Protein AF-X1KQV9-F1 (afdb_monomer)

Organism: NCBI:txid412755

pLDDT: mean 93.56, std 4.8, range [60.53, 97.69]

Foldseek 3Di:
DVVVLVVCVVVVNFLVNLLVVLLPDDDDPCPLVVLVVVVVVDQDEAEDQDEPSSCVSVCVVNVNHHYHYWHFDADPVRGGPGTGGPDDVCVVPVDD

Secondary structure (DSSP, 8-state):
-HHHHHHHHHTT--HHHHHHHHHTPPPPTTHHHHHHHHHHHS---EEEEEEHHHHHHHHHHTTS--EEEEEEEE-TTS-EEEEE-SSTTHHHHS--

Mean predicted aligned error: 3.32 Å

Nearest PDB structures (foldseek):
  1rkv-assembly1_B  TM=9.768E-01  e=8.803E-10  Pseudomonas aeruginosa PAO1
  5t41-assembly1_A  TM=7.800E-01  e=2.265E-03  Mycobacterium avium 104
  5is2-assembly1_A-2  TM=7.056E-01  e=2.590E-03  Mycobacterium avium 104
  5it0-assembly1_A-2  TM=7.065E-01  e=2.590E-03  Mycobacterium avium 104
  5jjb-assembly1_A-2  TM=7.033E-01  e=2.962E-03  Mycobacterium avium 104

Sequence (96 aa):
MKQRLEILRDNNISLYDIQNIIRTMDLLPGAAEFLEWLRSNTQVIIVTDSFVEFIKPFAQKLNFPMIFCHDFEIGMDGFINNYKMRLKDMKKNTAP

Radius of gyration: 15.16 Å; Cα contacts (8 Å, |Δi|>4): 104; chains: 1; bounding box: 33×33×40 Å

Structure (mmCIF, N/CA/C/O backbone):
data_AF-X1KQV9-F1
#
_entry.id   AF-X1KQV9-F1
#
loop_
_atom_site.group_PDB
_atom_site.id
_atom_site.type_symbol
_atom_site.label_atom_id
_atom_site.label_alt_id
_atom_site.label_comp_id
_atom_site.label_asym_id
_atom_site.label_entity_id
_atom_site.label_seq_id
_atom_site.pdbx_PDB_ins_code
_atom_site.Cartn_x
_atom_site.Cartn_y
_atom_site.Cartn_z
_atom_site.occupancy
_atom_site.B_iso_or_equiv
_atom_site.auth_seq_id
_atom_site.auth_comp_id
_atom_site.auth_asym_id
_atom_site.auth_atom_id
_atom_site.pdbx_PDB_model_num
ATOM 1 N N . MET A 1 1 ? 13.407 8.579 -4.701 1.00 85.19 1 MET A N 1
ATOM 2 C CA . MET A 1 1 ? 12.781 7.402 -5.345 1.00 85.19 1 MET A CA 1
ATOM 3 C C . MET A 1 1 ? 13.287 7.132 -6.759 1.00 85.19 1 MET A C 1
ATOM 5 O O . MET A 1 1 ? 13.424 5.960 -7.062 1.00 85.19 1 MET A O 1
ATOM 9 N N . LYS A 1 2 ? 13.635 8.140 -7.579 1.00 89.38 2 LYS A N 1
ATOM 10 C CA . LYS A 1 2 ? 14.142 7.947 -8.960 1.00 89.38 2 LYS A CA 1
ATOM 11 C C . LYS A 1 2 ? 15.222 6.861 -9.101 1.00 89.38 2 LYS A C 1
ATOM 13 O O . LYS A 1 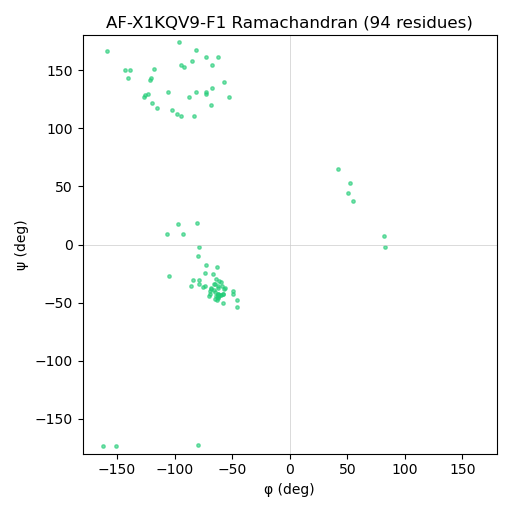2 ? 14.988 5.885 -9.793 1.00 89.38 2 LYS A O 1
ATOM 18 N N . GLN A 1 3 ? 16.294 6.946 -8.311 1.00 94.44 3 GLN A N 1
ATOM 19 C CA . GLN A 1 3 ? 17.370 5.943 -8.311 1.00 94.44 3 GLN A CA 1
ATOM 20 C C . GLN A 1 3 ? 16.881 4.507 -8.042 1.00 94.44 3 GLN A C 1
ATOM 22 O O . GLN A 1 3 ? 17.376 3.560 -8.636 1.00 94.44 3 GLN A O 1
ATOM 27 N N . ARG A 1 4 ? 15.894 4.317 -7.151 1.00 94.69 4 ARG A N 1
ATOM 28 C CA . ARG A 1 4 ? 15.343 2.978 -6.879 1.00 94.69 4 ARG A CA 1
ATOM 29 C C . ARG A 1 4 ? 14.567 2.441 -8.082 1.00 94.69 4 ARG A C 1
ATOM 31 O O . ARG A 1 4 ? 14.643 1.252 -8.345 1.00 94.69 4 ARG A O 1
ATOM 38 N N . LEU A 1 5 ? 13.830 3.302 -8.786 1.00 94.31 5 LEU A N 1
ATOM 39 C CA . LEU A 1 5 ? 13.076 2.914 -9.981 1.00 94.31 5 LEU A CA 1
ATOM 40 C C . LEU A 1 5 ? 14.009 2.576 -11.149 1.00 94.31 5 LEU A C 1
ATOM 42 O O . LEU A 1 5 ? 13.777 1.586 -11.832 1.00 94.31 5 LEU A O 1
ATOM 46 N N . GLU A 1 6 ? 15.087 3.345 -11.320 1.00 95.31 6 GLU A N 1
ATOM 47 C CA . GLU A 1 6 ? 16.146 3.053 -12.295 1.00 95.31 6 GLU A CA 1
ATOM 48 C C . GLU A 1 6 ? 16.758 1.672 -12.035 1.00 95.31 6 GLU A C 1
ATOM 50 O O . GLU A 1 6 ? 16.732 0.827 -12.920 1.00 95.31 6 GLU A O 1
ATOM 55 N N . ILE A 1 7 ? 17.162 1.379 -10.791 1.00 96.75 7 ILE A N 1
ATOM 56 C CA . ILE A 1 7 ? 17.712 0.062 -10.422 1.00 96.75 7 ILE A CA 1
ATOM 57 C C . ILE A 1 7 ? 16.724 -1.075 -10.718 1.00 96.75 7 ILE A C 1
ATOM 59 O O . ILE A 1 7 ? 17.132 -2.122 -11.218 1.00 96.75 7 ILE A O 1
ATOM 63 N N . LEU A 1 8 ? 15.433 -0.900 -10.413 1.00 95.69 8 LEU A N 1
ATOM 64 C CA . LEU A 1 8 ? 14.419 -1.914 -10.725 1.00 95.69 8 LEU A CA 1
ATOM 65 C C . LEU A 1 8 ? 14.340 -2.172 -12.233 1.00 95.69 8 LEU A C 1
ATOM 67 O O . LEU A 1 8 ? 14.294 -3.328 -12.651 1.00 95.69 8 LEU A O 1
ATOM 71 N N . ARG A 1 9 ? 14.368 -1.110 -13.044 1.00 94.56 9 ARG A N 1
ATOM 72 C CA . ARG A 1 9 ? 14.303 -1.213 -14.503 1.00 94.56 9 ARG A CA 1
ATOM 73 C C . ARG A 1 9 ? 15.568 -1.837 -15.094 1.00 94.56 9 ARG A C 1
ATOM 75 O O . ARG A 1 9 ? 15.446 -2.731 -15.925 1.00 94.56 9 ARG A O 1
ATOM 82 N N . ASP A 1 10 ? 16.748 -1.456 -14.609 1.00 97.00 10 ASP A N 1
ATOM 83 C CA . ASP A 1 10 ? 18.039 -2.025 -15.027 1.00 97.00 10 ASP A CA 1
ATOM 84 C C . ASP A 1 10 ? 18.136 -3.529 -14.730 1.00 97.00 10 ASP A C 1
ATOM 86 O O . ASP A 1 10 ? 18.765 -4.279 -15.474 1.00 97.00 10 ASP A O 1
ATOM 90 N N . ASN A 1 11 ? 17.476 -3.987 -13.662 1.00 97.44 11 ASN A N 1
ATOM 91 C CA . ASN A 1 11 ? 17.401 -5.400 -13.285 1.00 97.44 11 ASN A CA 1
ATOM 92 C C . ASN A 1 11 ? 16.165 -6.119 -13.853 1.00 97.44 11 ASN A C 1
ATOM 94 O O . ASN A 1 11 ? 15.903 -7.261 -13.477 1.00 97.44 11 ASN A O 1
ATOM 98 N N . ASN A 1 12 ? 15.405 -5.477 -14.747 1.00 96.56 12 ASN A N 1
ATOM 99 C CA . ASN A 1 12 ? 14.208 -6.036 -15.378 1.00 96.56 12 ASN A CA 1
ATOM 100 C C . ASN A 1 12 ? 13.150 -6.537 -14.367 1.00 96.56 12 ASN A C 1
ATOM 102 O O . ASN A 1 12 ? 12.498 -7.555 -14.586 1.00 96.56 12 ASN A O 1
ATOM 106 N N . ILE A 1 13 ? 12.984 -5.818 -13.252 1.00 97.31 13 ILE A N 1
ATOM 107 C CA . ILE A 1 13 ? 12.000 -6.117 -12.206 1.00 97.31 13 ILE A CA 1
ATOM 108 C C . ILE A 1 13 ? 10.731 -5.300 -12.474 1.00 97.31 13 ILE A C 1
ATOM 110 O O . ILE A 1 13 ? 10.718 -4.075 -12.321 1.00 97.31 13 ILE A O 1
ATOM 114 N N . SER A 1 14 ? 9.654 -5.980 -12.862 1.00 96.38 14 SER A N 1
ATOM 115 C CA . SER A 1 14 ? 8.356 -5.356 -13.136 1.00 96.38 14 SER A CA 1
ATOM 116 C C . SER A 1 14 ? 7.553 -5.097 -11.854 1.00 96.38 14 SER A C 1
ATOM 118 O O . SER A 1 14 ? 7.841 -5.639 -10.781 1.00 96.38 14 SER A O 1
ATOM 120 N N . LEU A 1 15 ? 6.475 -4.308 -11.952 1.00 96.00 15 LEU A N 1
ATOM 121 C CA . LEU A 1 15 ? 5.527 -4.158 -10.841 1.00 96.00 15 LEU A CA 1
ATOM 122 C C . LEU A 1 15 ? 4.914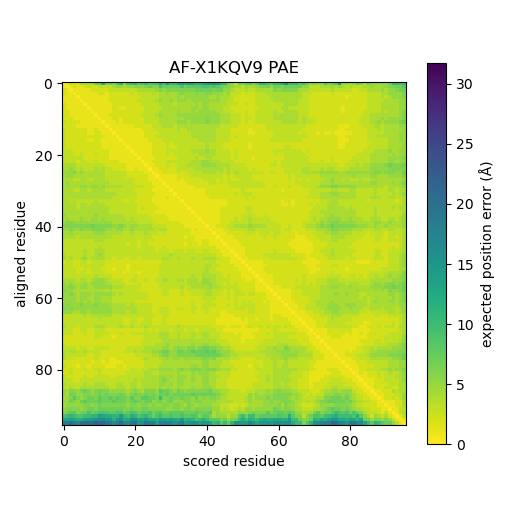 -5.506 -10.431 1.00 96.00 15 LEU A C 1
ATOM 124 O O . LEU A 1 15 ? 4.669 -5.741 -9.247 1.00 96.00 15 LEU A O 1
ATOM 128 N N . TYR A 1 16 ? 4.670 -6.385 -11.402 1.00 95.31 16 TYR A N 1
ATOM 129 C CA . TYR A 1 16 ? 4.098 -7.704 -11.157 1.00 95.31 16 TYR A CA 1
ATOM 130 C C . TYR A 1 16 ? 5.016 -8.564 -10.279 1.00 95.31 16 TYR A C 1
ATOM 132 O O . TYR A 1 16 ? 4.545 -9.179 -9.320 1.00 95.31 16 TYR A O 1
ATOM 140 N N . ASP A 1 17 ? 6.325 -8.540 -10.540 1.00 96.12 17 ASP A N 1
ATOM 141 C CA . ASP A 1 17 ? 7.318 -9.273 -9.746 1.00 96.12 17 ASP A CA 1
ATOM 142 C C . ASP A 1 17 ? 7.343 -8.780 -8.298 1.00 96.12 17 ASP A C 1
ATOM 144 O O . ASP A 1 17 ? 7.290 -9.572 -7.355 1.00 96.12 17 ASP A O 1
ATOM 148 N N . ILE A 1 18 ? 7.322 -7.457 -8.113 1.00 94.50 18 ILE A N 1
ATOM 149 C CA . ILE A 1 18 ? 7.280 -6.842 -6.783 1.00 94.50 18 ILE A CA 1
ATOM 150 C C . ILE A 1 18 ? 5.996 -7.241 -6.048 1.00 94.50 18 ILE A C 1
ATOM 152 O O . ILE A 1 18 ? 6.048 -7.641 -4.887 1.00 94.50 18 ILE A O 1
ATOM 156 N N . GLN A 1 19 ? 4.839 -7.186 -6.712 1.00 94.38 19 GLN A N 1
ATOM 157 C CA . GLN A 1 19 ? 3.569 -7.597 -6.112 1.00 94.38 19 GLN A CA 1
ATOM 158 C C . GLN A 1 19 ? 3.554 -9.080 -5.728 1.00 94.38 19 GLN A C 1
ATOM 160 O O . GLN A 1 19 ? 2.974 -9.423 -4.697 1.00 94.38 19 GLN A O 1
ATOM 165 N N . ASN A 1 20 ? 4.198 -9.957 -6.503 1.00 94.81 20 ASN A N 1
ATOM 166 C CA . ASN A 1 20 ? 4.334 -11.370 -6.147 1.00 94.81 20 ASN A CA 1
ATOM 167 C C . ASN A 1 20 ? 5.154 -11.558 -4.874 1.00 94.81 20 ASN A C 1
ATOM 169 O O . ASN A 1 20 ? 4.718 -12.292 -3.993 1.00 94.81 20 ASN A O 1
ATOM 173 N N . ILE A 1 21 ? 6.273 -10.845 -4.734 1.00 94.31 21 ILE A N 1
ATOM 174 C CA . ILE A 1 21 ? 7.080 -10.866 -3.506 1.00 94.31 21 ILE A CA 1
ATOM 175 C C . ILE A 1 21 ? 6.271 -10.326 -2.321 1.00 94.31 21 ILE A C 1
ATOM 177 O O . ILE A 1 21 ? 6.258 -10.916 -1.246 1.00 94.31 21 ILE A O 1
ATOM 181 N N . ILE A 1 22 ? 5.536 -9.227 -2.502 1.00 92.75 22 ILE A N 1
ATOM 182 C CA . ILE A 1 22 ? 4.717 -8.652 -1.427 1.00 92.75 22 ILE A CA 1
ATOM 183 C C . ILE A 1 22 ? 3.627 -9.634 -0.967 1.00 92.75 22 ILE A C 1
ATOM 185 O O . ILE A 1 22 ? 3.355 -9.735 0.227 1.00 92.75 22 ILE A O 1
ATOM 189 N N . ARG A 1 23 ? 3.012 -10.402 -1.878 1.00 91.88 23 ARG A N 1
ATOM 190 C CA . ARG A 1 23 ? 2.000 -11.413 -1.511 1.00 91.88 23 ARG A CA 1
ATOM 191 C C . ARG A 1 23 ? 2.552 -12.475 -0.557 1.00 91.88 23 ARG A C 1
ATOM 193 O O . ARG A 1 23 ? 1.798 -12.941 0.303 1.00 91.88 23 ARG A O 1
ATOM 200 N N . THR A 1 24 ? 3.837 -12.819 -0.666 1.00 94.31 24 THR A N 1
ATOM 201 C CA . THR A 1 24 ? 4.488 -13.797 0.220 1.00 94.31 24 THR A CA 1
ATOM 202 C C . THR A 1 24 ? 4.894 -13.215 1.573 1.00 94.31 24 THR A C 1
ATOM 204 O O . THR A 1 24 ? 5.295 -13.973 2.446 1.00 94.31 24 THR A O 1
ATOM 207 N N . MET A 1 25 ? 4.821 -11.895 1.770 1.00 94.31 25 MET A N 1
ATOM 208 C CA . MET A 1 25 ? 5.147 -11.259 3.050 1.00 94.31 25 MET A CA 1
ATOM 209 C C . MET A 1 25 ? 3.974 -11.339 4.016 1.00 94.31 25 MET A C 1
ATOM 211 O O . MET A 1 25 ? 2.862 -10.947 3.664 1.00 94.31 25 MET A O 1
ATOM 215 N N . ASP A 1 26 ? 4.210 -11.769 5.248 1.00 93.88 26 ASP A N 1
ATOM 216 C CA . ASP A 1 26 ? 3.169 -11.807 6.272 1.00 93.88 26 ASP A CA 1
ATOM 217 C C . ASP A 1 26 ? 2.998 -10.476 6.999 1.00 93.88 26 ASP A C 1
ATOM 219 O O . ASP A 1 26 ? 3.878 -9.611 7.020 1.00 93.88 26 ASP A O 1
ATOM 223 N N . LEU A 1 27 ? 1.812 -10.304 7.582 1.00 93.25 27 LEU A N 1
ATOM 224 C CA . LEU A 1 27 ? 1.577 -9.220 8.521 1.00 93.25 27 LEU A CA 1
ATOM 225 C C . LEU A 1 27 ? 2.401 -9.454 9.786 1.00 93.25 27 LEU A C 1
ATOM 227 O O . LEU A 1 27 ? 2.705 -10.590 10.151 1.00 93.25 27 LEU A O 1
ATOM 231 N N . LEU A 1 28 ? 2.712 -8.367 10.489 1.00 95.50 28 LEU A N 1
ATOM 232 C CA . LEU A 1 28 ? 3.255 -8.488 11.835 1.00 95.50 28 LEU A CA 1
ATOM 233 C C . LEU A 1 28 ? 2.274 -9.291 12.711 1.00 95.50 28 LEU A C 1
ATOM 235 O O . LEU A 1 28 ? 1.061 -9.074 12.595 1.00 95.50 28 LEU A O 1
ATOM 239 N N . PRO A 1 29 ? 2.767 -10.186 13.587 1.00 97.06 29 PRO A N 1
ATOM 240 C CA . PRO A 1 29 ? 1.903 -10.949 14.480 1.00 97.06 29 PRO A CA 1
ATOM 241 C C . PRO A 1 29 ? 0.964 -10.028 15.270 1.00 97.06 29 PRO A C 1
ATOM 243 O O . PRO A 1 29 ? 1.419 -9.064 15.887 1.00 97.06 29 PRO A O 1
ATOM 246 N N . GLY A 1 30 ? -0.343 -10.302 15.230 1.00 96.94 30 GLY A N 1
ATOM 247 C CA . GLY A 1 30 ? -1.363 -9.507 15.921 1.00 96.94 30 GLY A CA 1
ATOM 248 C C . GLY A 1 30 ? -1.838 -8.247 15.183 1.00 96.94 30 GLY A C 1
ATOM 249 O O . GLY A 1 30 ? -2.703 -7.539 15.695 1.00 96.94 30 GLY A O 1
ATOM 250 N N . ALA A 1 31 ? -1.288 -7.908 14.010 1.00 96.50 31 ALA A N 1
ATOM 251 C CA . ALA A 1 31 ? -1.623 -6.652 13.331 1.00 96.50 31 ALA A CA 1
ATOM 252 C C . ALA A 1 31 ? -3.068 -6.605 12.807 1.00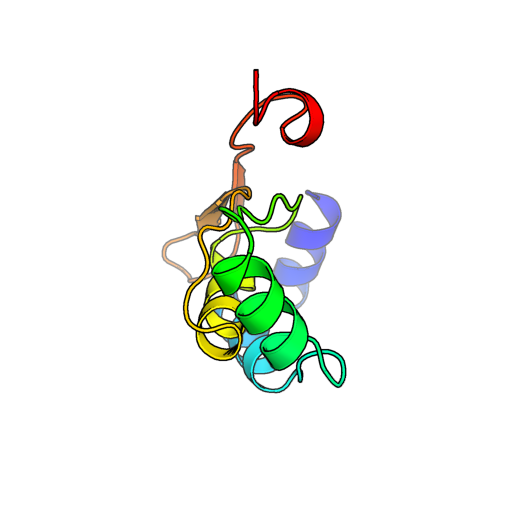 96.50 31 ALA A C 1
ATOM 254 O O . ALA A 1 31 ? -3.696 -5.546 12.851 1.00 96.50 31 ALA A O 1
ATOM 255 N N . ALA A 1 32 ? -3.593 -7.727 12.306 1.00 95.19 32 ALA A N 1
ATOM 256 C CA . ALA A 1 32 ? -4.967 -7.793 11.813 1.00 95.19 32 ALA A CA 1
ATOM 257 C C . ALA A 1 32 ? -5.965 -7.696 12.975 1.00 95.19 32 ALA A C 1
ATOM 259 O O . ALA A 1 32 ? -6.904 -6.905 12.917 1.00 95.19 32 ALA A O 1
ATOM 260 N N . GLU A 1 33 ? -5.706 -8.427 14.059 1.00 97.00 33 GLU A N 1
ATOM 261 C CA . GLU A 1 33 ? -6.503 -8.431 15.285 1.00 97.00 33 GLU A CA 1
ATOM 262 C C . GLU A 1 33 ? -6.504 -7.055 15.953 1.00 97.00 33 GLU A C 1
ATOM 264 O O . GLU A 1 33 ? -7.551 -6.559 16.367 1.00 97.00 33 GLU A O 1
ATOM 269 N N . PHE A 1 34 ? -5.340 -6.401 16.009 1.00 97.38 34 PHE A N 1
ATOM 270 C CA . PHE A 1 34 ? -5.220 -5.046 16.532 1.00 97.38 34 PHE A CA 1
ATOM 271 C C . PHE A 1 34 ? -6.025 -4.044 15.704 1.00 97.38 34 PHE A C 1
ATOM 273 O O . PHE A 1 34 ? -6.722 -3.201 16.267 1.00 97.38 34 PHE A O 1
ATOM 280 N N . LEU A 1 35 ? -5.944 -4.124 14.372 1.00 96.88 35 LEU A N 1
ATOM 281 C CA . LEU A 1 35 ? -6.679 -3.212 13.503 1.00 96.88 35 LEU A CA 1
ATOM 282 C C . LEU A 1 35 ? -8.192 -3.418 13.619 1.00 96.88 35 LEU A C 1
ATOM 284 O O . LEU A 1 35 ? -8.932 -2.436 13.633 1.00 96.88 35 LEU A O 1
ATOM 288 N N . GLU A 1 36 ? -8.642 -4.667 13.729 1.00 96.25 36 GLU A N 1
ATOM 289 C CA . GLU A 1 36 ? -10.051 -4.999 13.943 1.00 96.25 36 GLU A CA 1
ATOM 290 C C . GLU A 1 36 ? -10.553 -4.455 15.288 1.00 96.25 36 GLU A C 1
ATOM 292 O O . GLU A 1 36 ? -11.559 -3.747 15.335 1.00 96.25 36 GLU A O 1
ATOM 297 N N . TRP A 1 37 ? -9.796 -4.680 16.368 1.00 97.56 37 TRP A N 1
ATOM 298 C CA 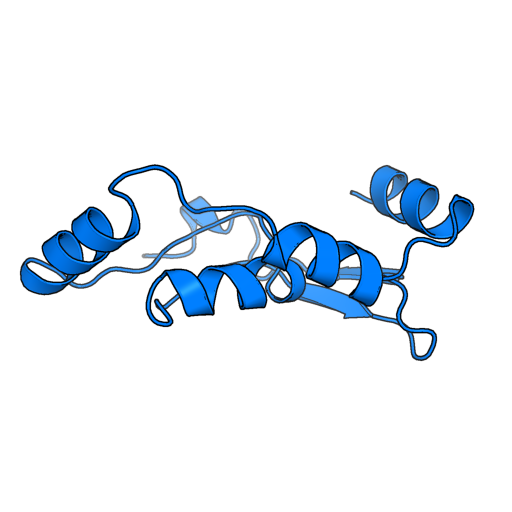. TRP A 1 37 ? -10.092 -4.092 17.674 1.00 97.56 37 TRP A CA 1
ATOM 299 C C . TRP A 1 37 ? -10.126 -2.560 17.614 1.00 97.56 37 TRP A C 1
ATOM 301 O O . TRP A 1 37 ? -11.023 -1.930 18.167 1.00 97.56 37 TRP A O 1
ATOM 311 N N . LEU A 1 38 ? -9.193 -1.916 16.911 1.00 97.50 38 LEU A N 1
ATOM 312 C CA . LEU A 1 38 ? -9.176 -0.457 16.822 1.00 97.50 38 LEU A CA 1
ATOM 313 C C . LEU A 1 38 ? -10.421 0.078 16.090 1.00 97.50 38 LEU A C 1
ATOM 315 O O . LEU A 1 38 ? -11.024 1.049 16.547 1.00 97.50 38 LEU A O 1
ATOM 319 N N . ARG A 1 39 ? -10.852 -0.589 15.009 1.00 95.75 39 ARG A N 1
ATOM 320 C CA . ARG A 1 39 ? -12.063 -0.237 14.243 1.00 95.75 39 ARG A CA 1
ATOM 321 C C . ARG A 1 39 ? -13.355 -0.387 15.044 1.00 95.75 39 ARG A C 1
ATOM 323 O O . ARG A 1 39 ? -14.299 0.357 14.789 1.00 95.75 39 ARG A O 1
ATOM 330 N N . SER A 1 40 ? -13.415 -1.302 16.016 1.00 96.56 40 SER A N 1
ATOM 331 C CA . SER A 1 40 ? -14.588 -1.414 16.895 1.00 96.56 40 SER A CA 1
ATOM 332 C C . SER A 1 40 ? -14.691 -0.269 17.908 1.00 96.56 40 SER A C 1
ATOM 334 O O . SER A 1 40 ? -15.753 -0.063 18.485 1.00 96.5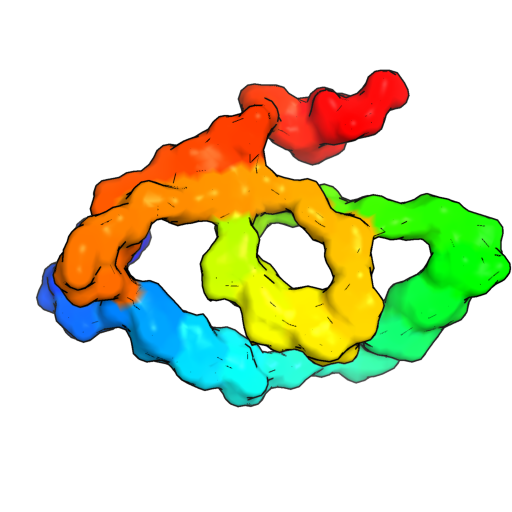6 40 SER A O 1
ATOM 336 N N . ASN A 1 41 ? -13.597 0.462 18.147 1.00 97.69 41 ASN A N 1
ATOM 337 C CA . ASN A 1 41 ? -13.529 1.541 19.135 1.00 97.69 41 ASN A CA 1
ATOM 338 C C . ASN A 1 41 ? -13.536 2.940 18.501 1.00 97.69 41 ASN A C 1
ATOM 340 O O . ASN A 1 41 ? -13.943 3.903 19.147 1.00 97.69 41 ASN A O 1
ATOM 344 N N . THR A 1 42 ? -13.066 3.081 17.258 1.00 96.31 42 THR A N 1
ATOM 345 C CA . THR A 1 42 ? -12.968 4.376 16.575 1.00 96.31 42 THR A CA 1
ATOM 346 C C . THR A 1 42 ? -12.908 4.230 15.052 1.00 96.31 42 THR A C 1
ATOM 348 O O . THR A 1 42 ? -12.662 3.151 14.518 1.00 96.31 42 THR A O 1
ATOM 351 N N . GLN A 1 43 ? -13.097 5.339 14.334 1.00 95.19 43 GLN A N 1
ATOM 352 C CA . GLN A 1 43 ? -12.836 5.400 12.897 1.00 95.19 43 GLN A CA 1
ATOM 353 C C . GLN A 1 43 ? -11.327 5.405 12.642 1.00 95.19 43 GLN A C 1
ATOM 355 O O . GLN A 1 43 ? -10.586 6.178 13.249 1.00 95.19 43 GLN A O 1
ATOM 360 N N . VAL A 1 44 ? -10.869 4.551 11.725 1.00 95.44 44 VAL A N 1
ATOM 361 C CA . VAL A 1 44 ? -9.441 4.355 11.448 1.00 95.44 44 VAL A CA 1
ATOM 362 C C . VAL A 1 44 ? -9.139 4.625 9.982 1.00 95.44 44 VAL A C 1
ATOM 364 O O . VAL A 1 44 ? -9.748 4.037 9.090 1.00 95.44 44 VAL A O 1
ATOM 367 N N . ILE A 1 45 ? -8.130 5.461 9.747 1.00 94.69 45 ILE A N 1
ATOM 368 C CA . ILE A 1 45 ? -7.506 5.660 8.439 1.00 94.69 45 ILE A CA 1
ATOM 369 C C . ILE A 1 45 ? -6.006 5.421 8.600 1.00 94.69 45 ILE A C 1
ATOM 371 O O . ILE A 1 45 ? -5.367 6.004 9.475 1.00 94.69 45 ILE A O 1
ATOM 375 N N .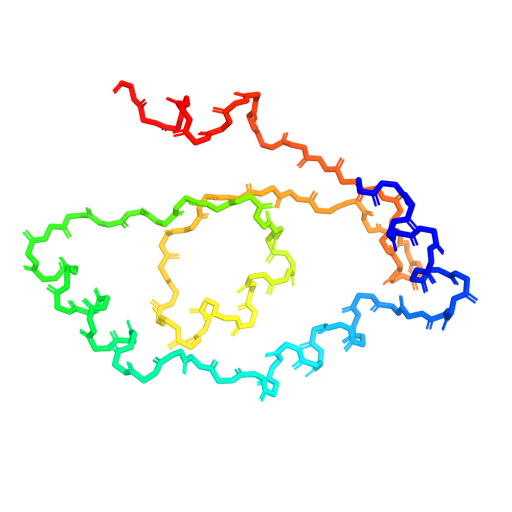 ILE A 1 46 ? -5.429 4.575 7.747 1.00 94.44 46 ILE A N 1
ATOM 376 C CA . ILE A 1 46 ? -3.981 4.342 7.715 1.00 94.44 46 ILE A CA 1
ATOM 377 C C . ILE A 1 46 ? -3.346 5.374 6.782 1.00 94.44 46 ILE A C 1
ATOM 379 O O . ILE A 1 46 ? -3.741 5.480 5.625 1.00 94.44 46 ILE A O 1
ATOM 383 N N . VAL A 1 47 ? -2.332 6.105 7.248 1.00 94.75 47 VAL A N 1
ATOM 384 C CA . VAL A 1 47 ? -1.605 7.101 6.441 1.00 94.75 47 VAL A CA 1
ATOM 385 C C . VAL A 1 47 ? -0.158 6.653 6.266 1.00 94.75 47 VAL A C 1
ATOM 387 O O . VAL A 1 47 ? 0.576 6.519 7.244 1.00 94.75 47 VAL A O 1
ATOM 390 N N . THR A 1 48 ? 0.273 6.407 5.028 1.00 93.31 48 THR A N 1
ATOM 391 C CA . THR A 1 48 ? 1.600 5.841 4.736 1.00 93.31 48 THR A CA 1
ATOM 392 C C . THR A 1 48 ? 2.244 6.475 3.508 1.00 93.31 48 THR A C 1
ATOM 394 O O . THR A 1 48 ? 1.566 6.719 2.519 1.00 93.31 48 THR A O 1
ATOM 397 N N . ASP A 1 49 ? 3.567 6.665 3.533 1.00 92.94 49 ASP A N 1
ATOM 398 C CA . ASP A 1 49 ? 4.346 7.170 2.382 1.00 92.94 49 ASP A CA 1
ATOM 399 C C . ASP A 1 49 ? 4.660 6.055 1.359 1.00 92.94 49 ASP A C 1
ATOM 401 O O . ASP A 1 49 ? 5.595 6.156 0.565 1.00 92.94 49 ASP A O 1
ATOM 405 N N . SER A 1 50 ? 3.911 4.951 1.419 1.00 93.25 50 SER A N 1
ATOM 406 C CA . SER A 1 50 ? 3.956 3.878 0.427 1.00 93.25 50 SER A CA 1
ATOM 407 C C . SER A 1 50 ? 3.139 4.247 -0.819 1.00 93.25 50 SER A C 1
ATOM 409 O O . SER A 1 50 ? 2.640 5.367 -0.951 1.00 93.25 50 SER A O 1
ATOM 411 N N . PHE A 1 51 ? 2.982 3.283 -1.721 1.00 95.44 51 PHE A N 1
ATOM 412 C CA . PHE A 1 51 ? 2.269 3.433 -2.985 1.00 95.44 51 PHE A CA 1
ATOM 413 C C . PHE A 1 51 ? 1.109 2.443 -3.085 1.00 95.44 51 PHE A C 1
ATOM 415 O O . PHE A 1 51 ? 1.241 1.291 -2.657 1.00 95.44 51 PHE A O 1
ATOM 422 N N . VAL A 1 52 ? -0.020 2.871 -3.653 1.00 94.62 52 VAL A N 1
ATOM 423 C CA . VAL A 1 52 ? -1.259 2.085 -3.771 1.00 94.62 52 VAL A CA 1
ATOM 424 C C . VAL A 1 52 ? -0.987 0.689 -4.336 1.00 94.62 52 VAL A C 1
ATOM 426 O O . VAL A 1 52 ? -1.511 -0.308 -3.839 1.00 94.62 52 VAL A O 1
ATOM 429 N N . GLU A 1 53 ? -0.135 0.583 -5.348 1.00 94.56 53 GLU A N 1
ATOM 430 C CA . GLU A 1 53 ? 0.131 -0.657 -6.071 1.00 94.56 53 GLU A CA 1
ATOM 431 C C . GLU A 1 53 ? 0.969 -1.652 -5.273 1.00 94.56 53 GLU A C 1
ATOM 433 O O . GLU A 1 53 ? 0.843 -2.857 -5.493 1.00 94.56 53 GLU A O 1
ATOM 438 N N . PHE A 1 54 ? 1.758 -1.173 -4.312 1.00 94.00 54 PHE A N 1
ATOM 439 C CA . PHE A 1 54 ? 2.447 -2.018 -3.335 1.00 94.00 54 PHE A CA 1
ATOM 440 C C . PHE A 1 54 ? 1.549 -2.373 -2.152 1.00 94.00 54 PHE A C 1
ATOM 442 O O . PHE A 1 54 ? 1.689 -3.441 -1.566 1.00 94.00 54 PHE A O 1
ATOM 449 N N . ILE A 1 55 ? 0.617 -1.491 -1.791 1.00 93.81 55 ILE A N 1
ATOM 450 C CA . ILE A 1 55 ? -0.267 -1.686 -0.641 1.00 93.81 55 ILE A CA 1
ATOM 451 C C . ILE A 1 55 ? -1.425 -2.636 -0.951 1.00 93.81 55 ILE A C 1
ATOM 453 O O . ILE A 1 55 ? -1.860 -3.354 -0.055 1.00 93.81 55 ILE A O 1
ATOM 457 N N . LYS A 1 56 ? -1.913 -2.692 -2.196 1.00 90.12 56 LYS A N 1
ATOM 458 C CA . LYS A 1 56 ? -3.055 -3.539 -2.593 1.00 90.12 56 LYS A CA 1
ATOM 459 C C . LYS A 1 56 ? -2.988 -4.986 -2.061 1.00 90.12 56 LYS A C 1
ATOM 461 O O . LYS A 1 56 ? -3.980 -5.420 -1.477 1.00 90.12 56 LYS A O 1
ATOM 466 N N . PRO A 1 57 ? -1.866 -5.728 -2.176 1.00 89.19 57 PRO A N 1
ATOM 467 C CA . PRO A 1 57 ? -1.781 -7.080 -1.621 1.00 89.19 57 PRO A CA 1
ATOM 468 C C . PRO A 1 57 ? -1.864 -7.135 -0.084 1.00 89.19 57 PRO A C 1
ATOM 470 O O . PRO A 1 57 ? -2.451 -8.064 0.463 1.00 89.19 57 PRO A O 1
ATOM 473 N N . PHE A 1 58 ? -1.327 -6.135 0.626 1.00 89.62 58 PHE A N 1
ATOM 474 C CA . PHE A 1 58 ? -1.442 -6.033 2.088 1.00 89.62 58 PHE A CA 1
ATOM 475 C C . PHE A 1 58 ? -2.842 -5.618 2.543 1.00 89.62 58 PHE A C 1
ATOM 477 O O . PHE A 1 58 ? -3.320 -6.103 3.566 1.00 89.62 58 PHE A O 1
ATOM 484 N N . ALA A 1 59 ? -3.513 -4.744 1.789 1.00 91.38 59 ALA A N 1
ATOM 485 C CA . ALA A 1 59 ? -4.861 -4.286 2.107 1.00 91.38 59 ALA A CA 1
ATOM 486 C C . ALA A 1 59 ? -5.834 -5.466 2.214 1.00 91.38 59 ALA A C 1
ATOM 488 O O . ALA A 1 59 ? -6.647 -5.499 3.131 1.00 91.38 59 ALA A O 1
ATOM 489 N N . GLN A 1 60 ? -5.690 -6.473 1.346 1.00 89.00 60 GLN A N 1
ATOM 490 C CA . GLN A 1 60 ? -6.469 -7.707 1.430 1.00 89.00 60 GLN A CA 1
ATOM 491 C C . GLN A 1 60 ? -6.249 -8.444 2.762 1.00 89.00 60 GLN A C 1
ATOM 493 O O . GLN A 1 60 ? -7.218 -8.863 3.388 1.00 89.00 60 GLN A O 1
ATOM 498 N N . LYS A 1 61 ? -4.997 -8.554 3.232 1.00 89.94 61 LYS A N 1
ATOM 499 C CA . LYS A 1 61 ? -4.663 -9.203 4.516 1.00 89.94 61 LYS A CA 1
ATOM 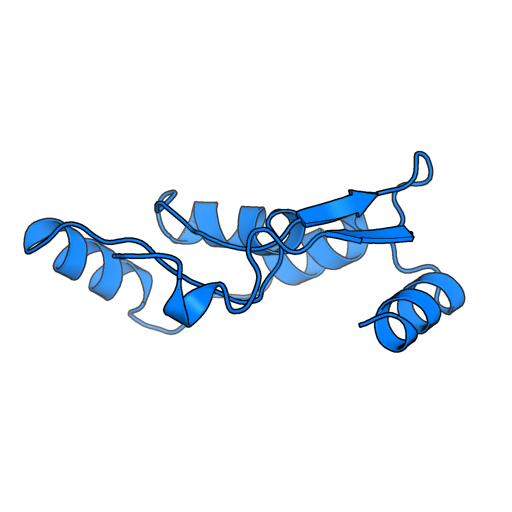500 C C . LYS A 1 61 ? -5.196 -8.430 5.733 1.00 89.94 61 LYS A C 1
ATOM 502 O O . LYS A 1 61 ? -5.430 -9.025 6.775 1.00 89.94 61 LYS A O 1
ATOM 507 N N . LEU A 1 62 ? -5.407 -7.119 5.598 1.00 93.25 62 LEU A N 1
ATOM 508 C CA . LEU A 1 62 ? -5.933 -6.224 6.640 1.00 93.25 62 LEU A CA 1
ATOM 509 C C . LEU A 1 62 ? -7.448 -5.965 6.526 1.00 93.25 62 LEU A C 1
ATOM 511 O O . LEU A 1 62 ? -7.948 -4.976 7.072 1.00 93.25 62 LEU A O 1
ATOM 515 N N . ASN A 1 63 ? -8.173 -6.806 5.781 1.00 92.06 63 ASN A N 1
ATOM 516 C CA . ASN A 1 63 ? -9.605 -6.648 5.520 1.00 92.06 63 ASN A CA 1
ATOM 517 C C . ASN A 1 63 ? -9.955 -5.243 4.980 1.00 92.06 63 ASN A C 1
ATOM 519 O O . ASN A 1 63 ? -10.745 -4.502 5.571 1.00 92.06 63 ASN A O 1
ATOM 523 N N . PHE A 1 64 ? -9.256 -4.851 3.911 1.00 93.12 64 PHE A N 1
ATOM 524 C CA . PHE A 1 64 ? -9.430 -3.629 3.115 1.00 93.12 64 PHE A CA 1
ATOM 525 C C . PHE A 1 64 ? -9.702 -2.344 3.929 1.00 93.12 64 PHE A C 1
ATOM 527 O O . PHE A 1 64 ? -10.767 -1.740 3.792 1.00 93.12 64 PHE A O 1
ATOM 534 N N . PRO A 1 65 ? -8.743 -1.880 4.758 1.00 95.06 65 PRO A N 1
ATOM 535 C CA . PRO A 1 65 ? -8.864 -0.590 5.436 1.00 95.06 65 PRO A CA 1
ATOM 536 C C . PRO A 1 65 ? -8.928 0.565 4.439 1.00 95.06 65 PRO A C 1
ATOM 538 O O . PRO A 1 65 ? -8.400 0.472 3.329 1.00 95.06 65 PRO A O 1
ATOM 541 N N . MET A 1 66 ? -9.418 1.719 4.896 1.00 95.00 66 MET A N 1
ATOM 542 C CA . MET A 1 66 ? -9.097 2.975 4.226 1.00 95.00 66 MET A CA 1
ATOM 543 C C . MET A 1 66 ? -7.610 3.295 4.432 1.00 95.00 66 MET A C 1
ATOM 545 O O . MET A 1 66 ? -7.142 3.438 5.565 1.00 95.00 66 MET A O 1
ATOM 549 N N . ILE A 1 67 ? -6.867 3.400 3.328 1.00 95.38 67 ILE A N 1
ATOM 550 C CA . ILE A 1 67 ? -5.433 3.696 3.331 1.00 95.38 67 ILE A CA 1
ATOM 551 C C . ILE A 1 67 ? -5.158 4.892 2.425 1.00 95.38 67 ILE A C 1
ATOM 553 O O . ILE A 1 67 ? -5.519 4.911 1.251 1.00 95.38 67 ILE A O 1
ATOM 557 N N . PHE A 1 68 ? -4.476 5.883 2.977 1.00 95.12 68 PHE A N 1
ATOM 558 C CA . PHE A 1 68 ? -4.012 7.074 2.294 1.00 95.12 68 PHE A CA 1
ATOM 559 C C . PHE A 1 68 ? -2.523 6.951 1.998 1.00 95.12 68 PHE A C 1
ATOM 561 O O . PHE A 1 68 ? -1.699 6.867 2.910 1.00 95.12 68 PHE A O 1
ATOM 568 N N . CYS A 1 69 ? -2.199 6.922 0.709 1.00 95.12 69 CYS A N 1
ATOM 569 C CA . CYS A 1 69 ? -0.846 6.736 0.204 1.00 95.12 69 CYS A CA 1
ATOM 570 C C . CYS A 1 69 ? -0.658 7.430 -1.154 1.00 95.12 69 CYS A C 1
ATOM 572 O O . CYS A 1 69 ? -1.510 8.223 -1.564 1.00 95.12 69 CYS A O 1
ATOM 574 N N . HIS A 1 70 ? 0.489 7.218 -1.792 1.00 95.75 70 HIS A N 1
ATOM 575 C CA . HIS A 1 70 ? 0.860 7.795 -3.087 1.00 95.75 70 HIS A CA 1
ATOM 576 C C . HIS A 1 70 ? 0.563 6.827 -4.240 1.00 95.75 70 HIS A C 1
ATOM 578 O O . HIS A 1 70 ? 0.216 5.675 -4.002 1.00 95.75 70 HIS A O 1
ATOM 584 N N . ASP A 1 71 ? 0.739 7.268 -5.482 1.00 95.69 71 ASP A N 1
ATOM 585 C CA . ASP A 1 71 ? 0.504 6.443 -6.674 1.00 95.69 71 ASP A CA 1
ATOM 586 C C . ASP A 1 71 ? 1.800 6.265 -7.470 1.00 95.69 71 ASP A C 1
ATOM 588 O O . ASP A 1 71 ? 2.668 7.147 -7.462 1.00 95.69 71 ASP A O 1
ATOM 592 N N . PHE A 1 72 ? 1.939 5.149 -8.181 1.00 96.56 72 PHE A N 1
ATOM 593 C CA . PHE A 1 72 ? 2.951 5.010 -9.221 1.00 96.56 72 PHE A CA 1
ATOM 594 C C . PHE A 1 72 ? 2.403 5.421 -10.591 1.00 96.56 72 PHE A C 1
ATOM 596 O O . PHE A 1 72 ? 1.216 5.323 -10.885 1.00 96.56 72 PHE A O 1
ATOM 603 N N . GLU A 1 73 ? 3.297 5.871 -11.467 1.00 95.75 73 GLU A N 1
ATOM 604 C CA . GLU A 1 73 ? 3.022 5.990 -12.898 1.00 95.75 73 GLU A CA 1
ATOM 605 C C . GLU A 1 73 ? 3.601 4.752 -13.581 1.00 95.75 73 GLU A C 1
ATOM 607 O O . GLU A 1 73 ? 4.819 4.550 -13.593 1.00 95.75 73 GLU A O 1
ATOM 612 N N . ILE A 1 74 ? 2.725 3.903 -14.114 1.00 95.75 74 ILE A N 1
ATOM 613 C CA . ILE A 1 74 ? 3.086 2.593 -14.662 1.00 95.75 74 ILE A CA 1
ATOM 614 C C . ILE A 1 74 ? 3.041 2.659 -16.186 1.00 95.75 74 ILE A C 1
ATOM 616 O O . ILE A 1 74 ? 2.071 3.146 -16.768 1.00 95.75 74 ILE A O 1
ATOM 620 N N . GLY A 1 75 ? 4.101 2.181 -16.832 1.00 95.44 75 GLY A N 1
ATOM 621 C CA . GLY A 1 75 ? 4.174 2.055 -18.281 1.00 95.44 75 GLY A CA 1
ATOM 622 C C . GLY A 1 75 ? 3.306 0.915 -18.813 1.00 95.44 75 GLY A C 1
ATOM 623 O O . GLY A 1 75 ? 2.941 -0.013 -18.093 1.00 95.44 75 GLY A O 1
ATOM 624 N N . MET A 1 76 ? 3.004 0.949 -20.113 1.00 95.88 76 MET A N 1
ATOM 625 C CA . MET A 1 76 ? 2.283 -0.148 -20.784 1.00 95.88 76 MET A CA 1
ATOM 626 C C . MET A 1 76 ? 3.076 -1.467 -20.773 1.00 95.88 76 MET A C 1
ATOM 628 O O . MET A 1 76 ? 2.498 -2.535 -20.938 1.00 95.88 76 MET A O 1
ATOM 632 N N . ASP A 1 77 ? 4.389 -1.387 -20.556 1.00 95.00 77 ASP A N 1
ATOM 633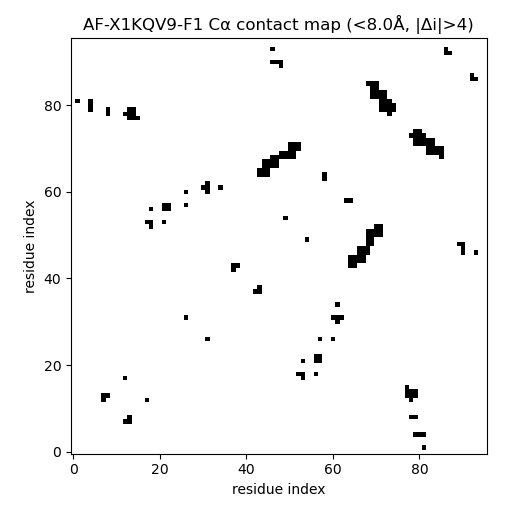 C CA . ASP A 1 77 ? 5.315 -2.506 -20.382 1.00 95.00 77 ASP A CA 1
ATOM 634 C C . ASP A 1 77 ? 5.270 -3.130 -18.971 1.00 95.00 77 ASP A C 1
ATOM 636 O O . ASP A 1 77 ? 5.969 -4.105 -18.713 1.00 95.00 77 ASP A O 1
ATOM 640 N N . GLY A 1 78 ? 4.458 -2.591 -18.051 1.00 95.31 78 GLY A N 1
ATOM 641 C CA . GLY A 1 78 ? 4.311 -3.102 -16.684 1.00 95.31 78 GLY A CA 1
ATOM 642 C C . GLY A 1 78 ? 5.402 -2.645 -15.710 1.00 95.31 78 GLY A C 1
ATOM 643 O O . GLY A 1 78 ? 5.442 -3.110 -14.565 1.00 95.31 78 GLY A O 1
ATOM 644 N N . PHE A 1 79 ? 6.273 -1.724 -16.130 1.00 96.56 79 PHE A N 1
ATOM 645 C CA . PHE A 1 79 ? 7.323 -1.146 -15.294 1.00 96.56 79 PHE A CA 1
ATOM 646 C C . PHE A 1 79 ? 6.882 0.169 -14.657 1.00 96.56 79 PHE A C 1
ATOM 648 O O . PHE A 1 79 ? 6.033 0.897 -15.171 1.00 96.56 79 PHE A O 1
ATOM 655 N N . ILE A 1 80 ? 7.492 0.493 -13.520 1.00 96.44 80 ILE A N 1
ATOM 656 C CA . ILE A 1 80 ? 7.246 1.750 -12.818 1.00 96.44 80 ILE A CA 1
ATOM 657 C C . ILE A 1 80 ? 8.108 2.838 -13.464 1.00 96.44 80 ILE A C 1
ATOM 659 O O . ILE A 1 80 ? 9.329 2.828 -13.327 1.00 96.44 80 ILE A O 1
ATOM 663 N N . ASN A 1 81 ? 7.474 3.787 -14.150 1.00 94.88 81 ASN A N 1
ATOM 664 C CA . ASN A 1 81 ? 8.165 4.883 -14.830 1.00 94.88 81 ASN A CA 1
ATOM 665 C C . ASN A 1 81 ? 8.429 6.061 -13.892 1.00 94.88 81 ASN A C 1
ATOM 667 O O . ASN A 1 81 ? 9.453 6.734 -14.001 1.00 94.88 81 ASN A O 1
ATOM 671 N N . ASN A 1 82 ? 7.501 6.330 -12.975 1.00 95.31 82 ASN A N 1
ATOM 672 C CA . ASN A 1 82 ? 7.601 7.442 -12.040 1.00 95.31 82 ASN A CA 1
ATOM 673 C C . ASN A 1 82 ? 6.643 7.234 -10.856 1.00 95.31 82 ASN A C 1
ATOM 675 O O . ASN A 1 82 ? 6.017 6.185 -10.720 1.00 95.31 82 ASN A O 1
ATOM 679 N N . TYR A 1 83 ? 6.530 8.231 -9.985 1.00 94.69 83 TYR A N 1
ATOM 680 C CA . TYR A 1 83 ? 5.589 8.242 -8.876 1.00 94.69 83 TYR A CA 1
ATOM 681 C C . TYR A 1 83 ? 4.938 9.614 -8.708 1.00 94.69 83 TYR A C 1
ATOM 683 O O . TYR A 1 83 ? 5.552 10.651 -8.970 1.00 94.69 83 TYR A O 1
ATOM 691 N N . LYS A 1 84 ? 3.706 9.613 -8.205 1.00 94.00 84 LYS A N 1
ATOM 692 C CA . LYS A 1 84 ? 2.896 10.799 -7.962 1.00 94.00 84 LYS A CA 1
ATOM 693 C C . LYS A 1 84 ? 2.555 10.912 -6.482 1.00 94.00 84 LYS A C 1
ATOM 695 O O . LYS A 1 84 ? 1.925 10.041 -5.888 1.00 94.00 84 LYS A O 1
ATOM 700 N N . MET A 1 85 ? 2.950 12.033 -5.886 1.00 94.12 85 MET A N 1
ATOM 701 C CA . MET A 1 85 ? 2.578 12.357 -4.510 1.00 94.12 85 MET A CA 1
ATOM 702 C C . MET A 1 85 ? 1.097 12.740 -4.451 1.00 94.12 85 MET A C 1
ATOM 704 O O . MET A 1 85 ? 0.657 13.619 -5.190 1.00 94.12 85 MET A O 1
ATOM 708 N N . ARG A 1 86 ? 0.345 12.127 -3.531 1.00 91.44 86 ARG A N 1
ATOM 709 C CA . ARG A 1 86 ? -1.076 12.450 -3.307 1.00 91.44 86 ARG A CA 1
ATOM 710 C C . ARG A 1 86 ? -1.277 13.872 -2.777 1.00 91.44 86 ARG A C 1
ATOM 712 O O . ARG A 1 86 ? -2.128 14.597 -3.275 1.00 91.44 86 ARG A O 1
ATOM 719 N N . LEU A 1 87 ? -0.489 14.262 -1.772 1.00 91.62 87 LEU A N 1
ATOM 720 C CA . LEU A 1 87 ? -0.455 15.600 -1.172 1.00 91.62 87 LEU A CA 1
ATOM 721 C C . LEU A 1 87 ? 0.991 15.954 -0.802 1.00 91.62 87 LEU A C 1
ATOM 723 O O . LEU A 1 87 ? 1.778 15.072 -0.445 1.00 91.62 87 LEU A O 1
ATOM 727 N N . LYS A 1 88 ? 1.338 17.246 -0.835 1.00 89.81 88 LYS A N 1
ATOM 728 C CA . LYS A 1 88 ? 2.590 17.732 -0.238 1.00 89.81 88 LYS A CA 1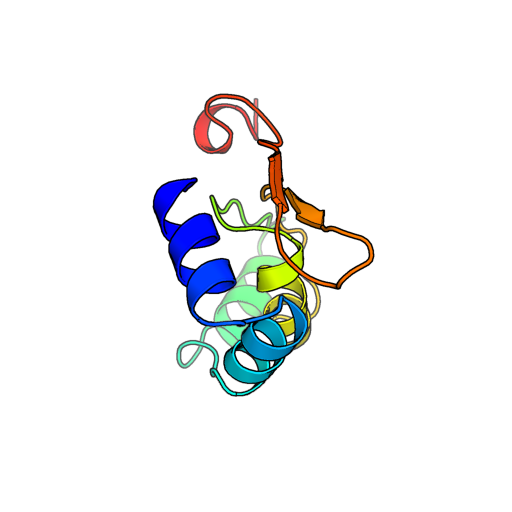
ATOM 729 C C . LYS A 1 88 ? 2.502 17.584 1.284 1.00 89.81 88 LYS A C 1
ATOM 731 O O . LYS A 1 88 ? 1.471 17.923 1.860 1.00 89.81 88 LYS A O 1
ATOM 736 N N . ASP A 1 89 ? 3.558 17.066 1.913 1.00 87.06 89 ASP A N 1
ATOM 737 C CA . ASP A 1 89 ? 3.604 16.782 3.357 1.00 87.06 89 ASP A CA 1
ATOM 738 C C . ASP A 1 89 ? 2.386 15.962 3.842 1.00 87.06 89 ASP A C 1
ATOM 740 O O . ASP A 1 89 ? 1.780 16.255 4.871 1.00 87.06 89 ASP A O 1
ATOM 744 N N . MET A 1 90 ? 2.010 14.927 3.077 1.00 87.88 90 MET A N 1
ATOM 745 C CA . MET A 1 90 ? 0.733 14.205 3.202 1.00 87.88 90 MET A CA 1
ATOM 746 C C . MET A 1 90 ? 0.376 13.767 4.623 1.00 87.88 90 MET A C 1
ATOM 748 O O . MET A 1 90 ? -0.790 13.851 4.995 1.00 87.88 90 MET A O 1
ATOM 752 N N . LYS A 1 91 ? 1.339 13.299 5.421 1.00 87.94 91 LYS A N 1
ATOM 753 C CA . LYS A 1 91 ? 1.071 12.875 6.803 1.00 87.94 91 LYS A CA 1
ATOM 754 C C . LYS A 1 91 ? 0.626 14.026 7.702 1.00 87.94 91 LYS A C 1
ATOM 756 O O . LYS A 1 91 ? -0.195 13.809 8.581 1.00 87.94 91 LYS A O 1
ATOM 761 N N . LYS A 1 92 ? 1.147 15.232 7.468 1.00 87.88 92 LYS A N 1
ATOM 762 C CA . LYS A 1 92 ? 0.764 16.441 8.207 1.00 87.88 92 LYS A CA 1
ATOM 763 C C . LYS A 1 92 ? -0.566 17.008 7.718 1.00 87.88 92 LYS A C 1
ATOM 765 O O . LYS A 1 92 ? -1.324 17.523 8.519 1.00 87.88 92 LYS A O 1
ATOM 770 N N . ASN A 1 93 ? -0.842 16.883 6.421 1.00 88.81 93 ASN A N 1
ATOM 771 C CA . ASN A 1 93 ? -1.955 17.571 5.761 1.00 88.81 93 ASN A CA 1
ATOM 772 C C . ASN A 1 93 ? -3.133 16.645 5.401 1.00 88.81 93 ASN A C 1
ATOM 774 O O . ASN A 1 93 ? -4.010 17.031 4.633 1.00 88.81 93 ASN A O 1
ATOM 778 N N . THR A 1 94 ? -3.125 15.393 5.870 1.00 86.25 94 THR A N 1
ATOM 779 C CA . THR A 1 94 ? -4.171 14.397 5.568 1.00 86.25 94 THR A CA 1
ATOM 780 C C . THR A 1 94 ? -5.460 14.655 6.339 1.00 86.25 94 THR A C 1
ATOM 782 O O . THR A 1 94 ? -6.543 14.400 5.814 1.00 86.25 94 THR A O 1
ATOM 785 N N . ALA A 1 95 ? -5.333 15.111 7.580 1.00 74.75 95 ALA A N 1
ATOM 786 C CA . ALA A 1 95 ? -6.440 15.472 8.445 1.00 74.75 95 ALA A CA 1
ATOM 787 C C . ALA A 1 95 ? -6.277 16.955 8.827 1.00 74.75 95 ALA A C 1
ATOM 789 O O . ALA A 1 95 ? -5.132 17.400 8.941 1.00 74.75 95 ALA A O 1
ATOM 790 N N . PRO A 1 96 ? -7.385 17.708 8.930 1.00 60.53 96 PRO A N 1
ATOM 791 C CA . PRO A 1 96 ? -7.376 19.129 9.271 1.00 60.53 96 PRO A CA 1
ATOM 792 C C . PRO A 1 96 ? -6.851 19.407 10.684 1.00 60.53 96 PRO A C 1
ATOM 794 O O . PRO A 1 96 ? -6.991 18.522 11.559 1.00 60.53 96 PRO A O 1
#

InterPro domains:
  IPR036412 HAD-like superfamily [SSF56784] (1-92)

Solvent-accessible surface area (backbone atoms only — not comparable to full-atom values): 5856 Å² total; per-residue (Å²): 109,68,72,61,43,50,54,34,55,79,67,71,51,35,50,64,58,52,44,54,55,51,61,74,55,77,77,62,90,63,49,52,62,50,51,53,56,46,52,77,75,41,93,70,73,49,78,46,97,51,36,50,76,70,40,53,62,53,31,62,73,53,71,61,62,57,68,49,48,22,43,70,39,68,44,97,86,45,32,63,76,47,72,45,76,73,50,82,65,40,85,73,65,71,58,136